Protein AF-A0AAV2UTB3-F1 (afdb_monomer_lite)

Sequence (80 aa):
MTQSDRIEKLLVLLTIAFCWAHKTGEWRHVQKAIKIKKHGRKGVSFFRYGLDLLRDAALNGCQFIHILSPIYLGFCALVA

Radius of gyration: 15.54 Å; chains: 1; bounding box: 42×27×46 Å

Foldseek 3Di:
DPPVVVVVVVVVVVVVVQVQLLVQLVVVCVVPNQDQDPVRHGPDDSSVSSVVVVVCCVVVVDCPVVSVVVVVVVVVVVVD

Organism: NCBI:txid91891

pLDDT: mean 73.41, std 12.67, range [45.47, 91.19]

Structure (mmCIF, N/CA/C/O backbone):
data_AF-A0AAV2UTB3-F1
#
_entry.id   AF-A0AAV2UTB3-F1
#
loop_
_atom_site.group_PDB
_atom_site.id
_atom_site.type_symbol
_atom_site.label_atom_id
_atom_site.label_alt_id
_atom_site.label_comp_id
_atom_site.label_asym_id
_atom_site.label_entity_id
_atom_site.label_seq_id
_atom_site.pdbx_PDB_ins_code
_atom_site.Cartn_x
_atom_site.Cartn_y
_atom_site.Cartn_z
_atom_site.occupancy
_atom_site.B_iso_or_equiv
_atom_site.auth_seq_id
_atom_site.auth_comp_id
_atom_site.auth_asym_id
_atom_site.auth_atom_id
_atom_site.pdbx_PDB_model_num
ATOM 1 N N . MET A 1 1 ? -10.074 -4.715 32.527 1.00 45.47 1 MET A N 1
ATOM 2 C CA . MET A 1 1 ? -10.732 -5.454 31.431 1.00 45.47 1 MET A CA 1
ATOM 3 C C . MET A 1 1 ? -10.324 -4.814 30.118 1.00 45.47 1 MET A C 1
ATOM 5 O O . MET A 1 1 ? -10.623 -3.648 29.891 1.00 45.47 1 MET A O 1
ATOM 9 N N . THR A 1 2 ? -9.536 -5.521 29.318 1.00 60.88 2 THR A N 1
ATOM 10 C CA . THR A 1 2 ? -9.150 -5.116 27.962 1.00 60.88 2 THR A CA 1
ATOM 11 C C . THR A 1 2 ? -10.410 -4.991 27.103 1.00 60.88 2 THR A C 1
ATOM 13 O O . THR A 1 2 ? -11.241 -5.890 27.097 1.00 60.88 2 THR A O 1
ATOM 16 N N . GLN A 1 3 ? -10.591 -3.853 26.430 1.00 75.56 3 GLN A N 1
ATOM 17 C CA . GLN A 1 3 ? -11.764 -3.590 25.587 1.00 75.56 3 GLN A CA 1
ATOM 18 C C . GLN A 1 3 ? -11.627 -4.357 24.263 1.00 75.56 3 GLN A C 1
ATOM 20 O O . GLN A 1 3 ? -11.137 -3.810 23.271 1.00 75.56 3 GLN A O 1
ATOM 25 N N . SER A 1 4 ? -12.017 -5.632 24.273 1.00 82.38 4 SER A N 1
ATOM 26 C CA . SER A 1 4 ? -11.939 -6.580 23.151 1.00 82.38 4 SER A CA 1
ATOM 27 C C . SER A 1 4 ? -12.555 -6.020 21.866 1.00 82.38 4 SER A C 1
ATOM 29 O O . SER A 1 4 ? -11.933 -6.079 20.807 1.00 82.38 4 SER A O 1
ATOM 31 N N . ASP A 1 5 ? -13.709 -5.360 21.982 1.00 84.31 5 ASP A N 1
ATOM 32 C CA . ASP A 1 5 ? -14.481 -4.826 20.850 1.00 84.31 5 ASP A CA 1
ATOM 33 C C . ASP A 1 5 ? -13.716 -3.768 20.046 1.00 84.31 5 ASP A C 1
ATOM 35 O O . ASP A 1 5 ? -13.915 -3.593 18.842 1.00 84.31 5 ASP A O 1
ATOM 39 N N . ARG A 1 6 ? -12.830 -3.015 20.707 1.00 83.94 6 ARG A N 1
ATOM 40 C CA . ARG A 1 6 ? -12.001 -2.008 20.031 1.00 83.94 6 ARG A CA 1
ATOM 41 C C . ARG A 1 6 ? -10.884 -2.666 19.237 1.00 83.94 6 ARG A C 1
ATOM 43 O O . ARG A 1 6 ? -10.575 -2.206 18.142 1.00 83.94 6 ARG A O 1
ATOM 50 N N . ILE A 1 7 ? -10.293 -3.728 19.782 1.00 89.06 7 ILE A N 1
ATOM 51 C CA . ILE A 1 7 ? -9.237 -4.491 19.111 1.00 89.06 7 ILE A CA 1
ATOM 52 C C . ILE A 1 7 ? -9.813 -5.207 17.889 1.00 89.06 7 ILE A C 1
ATOM 54 O O . ILE A 1 7 ? -9.198 -5.166 16.827 1.00 89.06 7 ILE A O 1
ATOM 58 N N . GLU A 1 8 ? -11.010 -5.779 18.007 1.00 89.69 8 GLU A N 1
ATOM 59 C CA . GLU A 1 8 ? -11.710 -6.420 16.892 1.00 89.69 8 GLU A CA 1
ATOM 60 C C . GLU A 1 8 ? -11.952 -5.439 15.739 1.00 89.69 8 GLU A C 1
ATOM 62 O O . GLU A 1 8 ? -11.542 -5.694 14.607 1.00 89.69 8 GLU A O 1
ATOM 67 N N . LYS A 1 9 ? -12.523 -4.263 16.026 1.00 88.00 9 LYS A N 1
ATOM 68 C CA . LYS A 1 9 ? -12.769 -3.233 15.003 1.00 88.00 9 LYS A CA 1
ATOM 69 C C . LYS A 1 9 ? -11.479 -2.767 14.328 1.00 88.00 9 LYS A C 1
ATOM 71 O O . LYS A 1 9 ? -11.448 -2.595 13.111 1.00 88.00 9 LYS A O 1
ATOM 76 N N . LEU A 1 10 ? -10.404 -2.590 15.098 1.00 91.19 10 LEU A N 1
ATOM 77 C CA . LEU A 1 10 ? -9.094 -2.233 14.552 1.00 91.19 10 LEU A CA 1
ATOM 78 C C . LEU A 1 10 ? -8.520 -3.346 13.670 1.00 91.19 10 LEU A C 1
ATOM 80 O O . LEU A 1 10 ? -7.964 -3.044 12.618 1.00 91.19 10 LEU A O 1
ATOM 84 N N . LEU A 1 11 ? -8.678 -4.612 14.058 1.00 90.44 11 LEU A N 1
ATOM 85 C CA . LEU A 1 11 ? -8.236 -5.759 13.266 1.00 90.44 11 LEU A CA 1
ATOM 86 C C . LEU A 1 11 ? -9.011 -5.886 11.957 1.00 90.44 11 LEU A C 1
ATOM 88 O O . LEU A 1 11 ? -8.397 -6.144 10.922 1.00 90.44 11 LEU A O 1
ATOM 92 N N . VAL A 1 12 ? -10.326 -5.666 11.973 1.00 90.12 12 VAL A N 1
ATOM 93 C CA . VAL A 1 12 ? -11.151 -5.668 10.756 1.00 90.12 12 VAL A CA 1
ATOM 94 C C . VAL A 1 12 ? -10.663 -4.588 9.792 1.00 90.12 12 VAL A C 1
ATOM 96 O O . VAL A 1 12 ? -10.357 -4.882 8.636 1.00 90.12 12 VAL A O 1
ATOM 99 N N . LEU A 1 13 ? -10.495 -3.355 10.278 1.00 87.12 13 LEU A N 1
ATOM 100 C CA . LEU A 1 13 ? -9.980 -2.247 9.469 1.00 87.12 13 LEU A CA 1
ATOM 101 C C . LEU A 1 13 ? -8.560 -2.518 8.955 1.00 87.12 13 LEU A C 1
ATOM 103 O O . LEU A 1 13 ? -8.272 -2.274 7.782 1.00 87.12 13 LEU A O 1
ATOM 107 N N . LEU A 1 14 ? -7.687 -3.065 9.804 1.00 89.00 14 LEU A N 1
ATOM 108 C CA . LEU A 1 14 ? -6.323 -3.429 9.432 1.00 89.00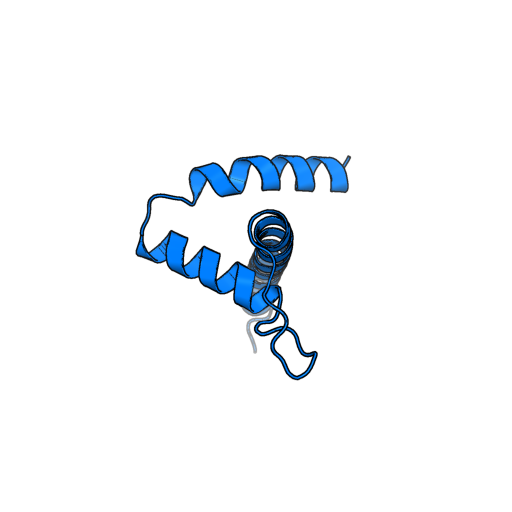 14 LEU A CA 1
ATOM 109 C C . LEU A 1 14 ? -6.315 -4.499 8.340 1.00 89.00 14 LEU A C 1
ATOM 111 O O . LEU A 1 14 ? -5.570 -4.369 7.376 1.00 89.00 14 LEU A O 1
ATOM 115 N N . THR A 1 15 ? -7.155 -5.526 8.462 1.00 89.38 15 THR A N 1
ATOM 116 C CA . THR A 1 15 ? -7.231 -6.637 7.503 1.00 89.38 15 THR A CA 1
ATOM 117 C C . THR A 1 15 ? -7.722 -6.154 6.143 1.00 89.38 15 THR A C 1
ATOM 119 O O . THR A 1 15 ? -7.133 -6.502 5.118 1.00 89.38 15 THR A O 1
ATOM 122 N N . ILE A 1 16 ? -8.737 -5.286 6.122 1.00 84.50 16 ILE A N 1
ATOM 123 C CA . ILE A 1 16 ? -9.233 -4.660 4.889 1.00 84.50 16 ILE A CA 1
ATOM 124 C C . ILE A 1 16 ? -8.128 -3.818 4.238 1.00 84.50 16 ILE A C 1
ATOM 126 O O . ILE A 1 16 ? -7.840 -3.987 3.050 1.00 84.50 16 ILE A O 1
ATOM 130 N N . ALA A 1 17 ? -7.451 -2.966 5.014 1.00 83.12 17 ALA A N 1
ATOM 131 C CA . ALA A 1 17 ? -6.337 -2.159 4.519 1.00 83.12 17 ALA A CA 1
ATOM 132 C C . ALA A 1 17 ? -5.178 -3.028 3.993 1.00 83.12 17 ALA A C 1
ATOM 134 O O . ALA A 1 17 ? -4.567 -2.707 2.971 1.00 83.12 17 ALA A O 1
ATOM 135 N N . PHE A 1 18 ? -4.896 -4.155 4.650 1.00 83.62 18 PHE A N 1
ATOM 136 C CA . PHE A 1 18 ? -3.841 -5.084 4.254 1.00 83.62 18 PHE A CA 1
ATOM 137 C C . PHE A 1 18 ? -4.171 -5.807 2.944 1.00 83.62 18 PHE A C 1
ATOM 139 O O . PHE A 1 18 ? -3.328 -5.879 2.046 1.00 83.62 18 PHE A O 1
ATOM 146 N N . CYS A 1 19 ? -5.410 -6.284 2.799 1.00 83.75 19 CYS A N 1
ATOM 147 C CA . CYS A 1 19 ? -5.902 -6.894 1.564 1.00 83.75 19 CYS A CA 1
ATOM 148 C C . CYS A 1 19 ? -5.816 -5.908 0.392 1.00 83.75 19 CYS A C 1
ATOM 150 O O . CYS A 1 19 ? -5.378 -6.262 -0.707 1.00 83.75 19 CYS A O 1
ATOM 152 N N . TRP A 1 20 ? -6.164 -4.647 0.644 1.00 79.62 20 TRP A N 1
ATOM 153 C CA . TRP A 1 20 ? -6.066 -3.590 -0.350 1.00 79.62 20 TRP A CA 1
ATOM 154 C C . TRP A 1 20 ? -4.618 -3.340 -0.774 1.00 79.62 20 TRP A C 1
ATOM 156 O O . TRP A 1 20 ? -4.323 -3.356 -1.969 1.00 79.62 20 TRP A O 1
ATOM 166 N N . ALA A 1 21 ? -3.705 -3.157 0.183 1.00 81.69 21 ALA A N 1
ATOM 167 C CA . ALA A 1 21 ? -2.285 -2.938 -0.094 1.00 81.69 21 ALA A CA 1
ATOM 168 C C . ALA A 1 21 ? -1.650 -4.103 -0.876 1.00 81.69 21 ALA A C 1
ATOM 170 O O . ALA A 1 21 ? -0.767 -3.891 -1.709 1.00 81.69 21 ALA A O 1
ATOM 171 N N . HIS A 1 22 ? -2.110 -5.336 -0.644 1.00 81.50 22 HIS A N 1
ATOM 172 C CA . HIS A 1 22 ? -1.663 -6.496 -1.410 1.00 81.50 22 HIS A CA 1
ATOM 173 C C . HIS A 1 22 ? -2.144 -6.442 -2.866 1.00 81.50 22 HIS A C 1
ATOM 175 O O . HIS A 1 22 ? -1.330 -6.521 -3.788 1.00 81.50 22 HIS A O 1
ATOM 181 N N . LYS A 1 23 ? -3.452 -6.246 -3.083 1.00 79.19 23 LYS A N 1
ATOM 182 C CA . LYS A 1 23 ? -4.051 -6.191 -4.427 1.00 79.19 23 LYS A CA 1
ATOM 183 C C . LYS A 1 23 ? -3.511 -5.027 -5.259 1.00 79.19 23 LYS A C 1
ATOM 185 O O . LYS A 1 23 ? -3.232 -5.201 -6.445 1.00 79.19 23 LYS A O 1
ATOM 190 N N . THR A 1 24 ? -3.296 -3.857 -4.652 1.00 77.62 24 THR A N 1
ATOM 191 C CA . THR A 1 24 ? -2.664 -2.721 -5.345 1.00 77.62 24 THR A CA 1
ATOM 192 C C . THR A 1 24 ? -1.207 -2.999 -5.686 1.00 77.62 24 THR A C 1
ATOM 194 O O . THR A 1 24 ? -0.754 -2.597 -6.756 1.00 77.62 24 THR A O 1
ATOM 197 N N . GLY A 1 25 ? -0.481 -3.715 -4.823 1.00 79.88 25 GLY A N 1
ATOM 198 C CA . GLY A 1 25 ? 0.881 -4.170 -5.092 1.00 79.88 25 GLY A CA 1
ATOM 199 C C . GLY A 1 25 ? 0.965 -5.112 -6.296 1.00 79.88 25 GLY A C 1
ATOM 200 O O . GLY A 1 25 ? 1.852 -4.942 -7.136 1.00 79.88 25 GLY A O 1
ATOM 201 N N . GLU A 1 26 ? 0.026 -6.055 -6.420 1.00 79.69 26 GLU A N 1
ATOM 202 C CA . GLU A 1 26 ? -0.088 -6.954 -7.580 1.00 79.69 26 GLU A CA 1
ATOM 203 C C . GLU A 1 26 ? -0.423 -6.185 -8.863 1.00 79.69 26 GLU A C 1
ATOM 205 O O . GLU A 1 26 ? 0.289 -6.307 -9.860 1.00 79.69 26 GLU A O 1
ATOM 210 N N . TRP A 1 27 ? -1.445 -5.324 -8.836 1.00 78.38 27 TRP A N 1
ATOM 211 C CA . TRP A 1 27 ? -1.818 -4.512 -9.999 1.00 78.38 27 TRP A CA 1
ATOM 212 C C . TRP A 1 27 ? -0.677 -3.593 -10.449 1.00 78.38 27 TRP A C 1
ATOM 214 O O . TRP A 1 27 ? -0.351 -3.502 -11.636 1.00 78.38 27 TRP A O 1
ATOM 224 N N . ARG A 1 28 ? -0.008 -2.937 -9.496 1.00 75.44 28 ARG A N 1
ATOM 225 C CA . ARG A 1 28 ? 1.126 -2.065 -9.797 1.00 75.44 28 ARG A CA 1
ATOM 226 C C . ARG A 1 28 ? 2.299 -2.861 -10.355 1.00 75.44 28 ARG A C 1
ATOM 228 O O . ARG A 1 28 ? 3.011 -2.322 -11.191 1.00 75.44 28 ARG A O 1
ATOM 235 N N . HIS A 1 29 ? 2.492 -4.114 -9.941 1.00 79.06 29 HIS A N 1
ATOM 236 C CA . HIS A 1 29 ? 3.518 -4.988 -10.510 1.00 79.06 29 HIS A CA 1
ATOM 237 C C . HIS A 1 29 ? 3.261 -5.302 -11.988 1.00 79.06 29 HIS A C 1
ATOM 239 O O . HIS A 1 29 ? 4.216 -5.335 -12.762 1.00 79.06 29 HIS A O 1
ATOM 245 N N . VAL A 1 30 ? 1.995 -5.467 -12.387 1.00 77.62 30 VAL A N 1
ATOM 246 C CA . VAL A 1 30 ? 1.608 -5.636 -13.799 1.00 77.62 30 VAL A CA 1
ATOM 247 C C . VAL A 1 30 ? 1.930 -4.375 -14.609 1.00 77.62 30 VAL A C 1
ATOM 249 O O . VAL A 1 30 ? 2.492 -4.467 -15.694 1.00 77.62 30 VAL A O 1
ATOM 252 N N . GLN A 1 31 ? 1.627 -3.191 -14.070 1.00 74.44 31 GLN A N 1
ATOM 253 C CA . GLN A 1 31 ? 1.875 -1.910 -14.751 1.00 74.44 31 GLN A CA 1
ATOM 254 C C . GLN A 1 31 ? 3.359 -1.510 -14.763 1.00 74.44 31 GLN A C 1
ATOM 256 O O . GLN A 1 31 ? 3.867 -0.929 -15.720 1.00 74.44 31 GLN A O 1
ATOM 261 N N . LYS A 1 32 ? 4.070 -1.787 -13.671 1.00 76.00 32 LYS A N 1
ATOM 262 C CA . LYS A 1 32 ? 5.480 -1.464 -13.478 1.00 76.00 32 LYS A CA 1
ATOM 263 C C . 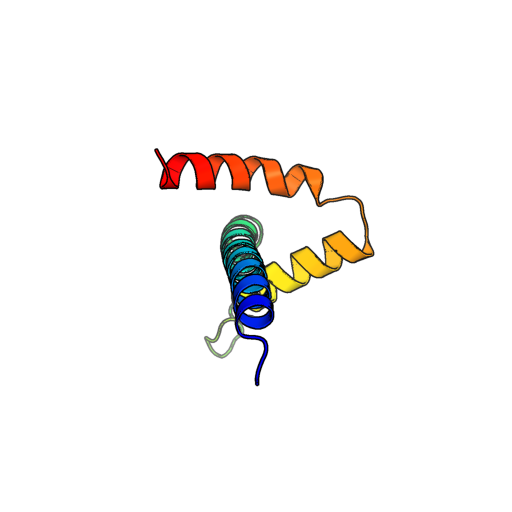LYS A 1 32 ? 6.130 -2.595 -12.695 1.00 76.00 32 LYS A C 1
ATOM 265 O O . LYS A 1 32 ? 6.085 -2.651 -11.467 1.00 76.00 32 LYS A O 1
ATOM 270 N N . ALA A 1 33 ? 6.768 -3.494 -13.434 1.00 77.44 33 ALA A N 1
ATOM 271 C CA . ALA A 1 33 ? 7.424 -4.648 -12.848 1.00 77.44 33 ALA A CA 1
ATOM 272 C C . ALA A 1 33 ? 8.452 -4.228 -11.784 1.00 77.44 33 ALA A C 1
ATOM 274 O O . ALA A 1 33 ? 9.253 -3.300 -11.961 1.00 77.44 33 ALA A O 1
ATOM 275 N N . ILE A 1 34 ? 8.441 -4.946 -10.661 1.00 79.62 34 ILE A N 1
ATOM 276 C CA . ILE A 1 34 ? 9.428 -4.769 -9.595 1.00 79.62 34 ILE A CA 1
ATOM 277 C C . ILE A 1 34 ? 10.768 -5.247 -10.146 1.00 79.62 34 ILE A C 1
ATOM 279 O O . ILE A 1 34 ? 10.940 -6.432 -10.430 1.00 79.62 34 ILE A O 1
ATOM 283 N N . LYS A 1 35 ? 11.730 -4.327 -10.275 1.00 75.06 35 LYS A N 1
ATOM 284 C CA . LYS A 1 35 ? 13.077 -4.667 -10.739 1.00 75.06 35 LYS A CA 1
ATOM 285 C C . LYS A 1 35 ? 13.712 -5.688 -9.793 1.00 75.06 35 LYS A C 1
ATOM 287 O O . LYS A 1 35 ? 13.853 -5.450 -8.587 1.00 75.06 35 LYS A O 1
ATOM 292 N N . ILE A 1 36 ? 14.114 -6.819 -10.360 1.00 77.50 36 ILE A N 1
ATOM 293 C CA . ILE A 1 36 ? 14.967 -7.793 -9.688 1.00 77.50 36 ILE A CA 1
ATOM 294 C C . ILE A 1 36 ? 16.389 -7.239 -9.760 1.00 77.50 36 ILE A C 1
ATOM 296 O O . ILE A 1 36 ? 16.890 -6.894 -10.830 1.00 77.50 36 ILE A O 1
ATOM 300 N N . LYS A 1 37 ? 17.013 -7.053 -8.598 1.00 77.88 37 LYS A N 1
ATOM 301 C CA . LYS A 1 37 ? 18.377 -6.519 -8.507 1.00 77.88 37 LYS A CA 1
ATOM 302 C C . LYS A 1 37 ? 19.387 -7.603 -8.919 1.00 77.88 37 LYS A C 1
ATOM 304 O O . LYS A 1 37 ? 19.063 -8.785 -8.897 1.00 77.88 37 LYS A O 1
ATOM 309 N N . LYS A 1 38 ? 20.636 -7.209 -9.211 1.00 74.69 38 LYS A N 1
ATOM 310 C CA . LYS A 1 38 ? 21.717 -8.100 -9.698 1.00 74.69 38 LYS A CA 1
ATOM 311 C C . LYS A 1 38 ? 21.947 -9.366 -8.850 1.00 74.69 38 LYS A C 1
ATOM 313 O O . LYS A 1 38 ? 22.370 -10.379 -9.375 1.00 74.69 38 LYS A O 1
ATOM 318 N N . HIS A 1 39 ? 21.615 -9.325 -7.562 1.00 77.12 39 HIS A N 1
ATOM 319 C CA . HIS A 1 39 ? 21.695 -10.446 -6.617 1.00 77.12 39 HIS A CA 1
ATOM 320 C C . HIS A 1 39 ? 20.430 -11.347 -6.579 1.00 77.12 39 HIS A C 1
ATOM 322 O O . HIS A 1 39 ? 20.128 -11.944 -5.551 1.00 77.12 39 HIS A O 1
ATOM 328 N N . GLY A 1 40 ? 19.601 -11.369 -7.629 1.00 74.19 40 GLY A N 1
ATOM 329 C CA . GLY A 1 40 ? 18.448 -12.282 -7.785 1.00 74.19 40 GLY A CA 1
ATOM 330 C C . GLY A 1 40 ? 17.210 -11.991 -6.920 1.00 74.19 40 GLY A C 1
ATOM 331 O O . GLY A 1 40 ? 16.123 -12.495 -7.186 1.00 74.19 40 GLY A O 1
ATOM 332 N N . ARG A 1 41 ? 17.331 -11.143 -5.895 1.00 72.19 41 ARG A N 1
ATOM 333 C CA . ARG A 1 41 ? 16.223 -10.790 -4.994 1.00 72.19 41 ARG A CA 1
ATOM 334 C C . ARG A 1 41 ? 15.400 -9.599 -5.504 1.00 72.19 41 ARG A C 1
ATOM 336 O O . ARG A 1 41 ? 15.961 -8.611 -5.994 1.00 72.19 41 ARG A O 1
ATOM 343 N N . LYS A 1 42 ? 14.070 -9.669 -5.345 1.00 72.56 42 LYS A N 1
ATOM 344 C CA . LYS A 1 42 ? 13.150 -8.546 -5.612 1.00 72.56 42 LYS A CA 1
ATOM 345 C C . LYS A 1 42 ? 13.575 -7.333 -4.781 1.00 72.56 42 LYS A C 1
ATOM 347 O O . LYS A 1 42 ? 13.849 -7.467 -3.590 1.00 72.56 42 LYS A O 1
ATOM 352 N N . GLY A 1 43 ? 13.650 -6.158 -5.407 1.00 73.19 43 GLY A N 1
ATOM 353 C CA . GLY A 1 43 ? 14.089 -4.936 -4.727 1.00 73.19 43 GLY A CA 1
ATOM 354 C C . GLY A 1 43 ? 13.155 -4.476 -3.601 1.00 73.19 43 GLY A C 1
ATOM 355 O O . GLY A 1 43 ? 13.631 -3.851 -2.658 1.00 73.19 43 GLY A O 1
ATOM 356 N N . VAL A 1 44 ? 11.863 -4.809 -3.695 1.00 78.75 44 VAL A N 1
ATOM 357 C CA . VAL A 1 44 ? 10.808 -4.506 -2.717 1.00 78.75 44 VAL A CA 1
ATOM 358 C C . VAL A 1 44 ? 9.790 -5.654 -2.663 1.00 78.75 44 VAL A C 1
ATOM 360 O O . VAL A 1 44 ? 9.612 -6.374 -3.646 1.00 78.75 44 VAL A O 1
ATOM 363 N N . SER A 1 45 ? 9.130 -5.837 -1.514 1.00 80.56 45 SER A N 1
ATOM 364 C CA . SER A 1 45 ? 7.985 -6.753 -1.376 1.00 80.56 45 SER A CA 1
ATOM 365 C C . SER A 1 45 ? 6.730 -6.150 -2.018 1.00 80.56 45 SER A C 1
ATOM 367 O O . SER A 1 45 ? 6.600 -4.927 -2.052 1.00 80.56 45 SER A O 1
ATOM 369 N N . PHE A 1 46 ? 5.786 -6.987 -2.4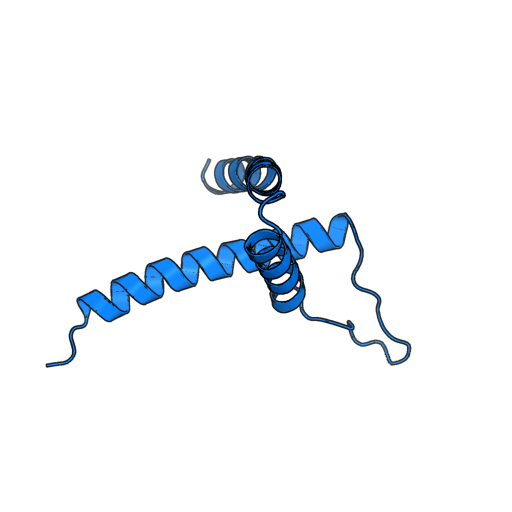66 1.00 76.75 46 PHE A N 1
ATOM 370 C CA . PHE A 1 46 ? 4.503 -6.542 -3.028 1.00 76.75 46 PHE A CA 1
ATOM 371 C C . PHE A 1 46 ? 3.718 -5.648 -2.062 1.00 76.75 46 PHE A C 1
ATOM 373 O O . PHE A 1 46 ? 3.198 -4.620 -2.480 1.00 76.75 46 PHE A O 1
ATOM 380 N N . PHE A 1 47 ? 3.728 -5.968 -0.762 1.00 77.69 47 PHE A N 1
ATOM 381 C CA . PHE A 1 47 ? 3.089 -5.139 0.264 1.00 77.69 47 PHE A CA 1
ATOM 382 C C . PHE A 1 47 ? 3.718 -3.743 0.356 1.00 77.69 47 PHE A C 1
ATOM 384 O O . PHE A 1 47 ? 3.012 -2.742 0.344 1.00 77.69 47 PHE A O 1
ATOM 391 N N . ARG A 1 48 ? 5.058 -3.663 0.396 1.00 80.69 48 ARG A N 1
ATOM 392 C CA . ARG A 1 48 ? 5.775 -2.377 0.434 1.00 80.69 48 ARG A CA 1
ATOM 393 C C . ARG A 1 48 ? 5.494 -1.569 -0.833 1.00 80.69 48 ARG A C 1
ATOM 395 O O . ARG A 1 48 ? 5.287 -0.371 -0.756 1.00 80.69 48 ARG A O 1
ATOM 402 N N . TYR A 1 49 ? 5.429 -2.252 -1.971 1.00 83.06 49 TYR A N 1
ATOM 403 C CA . TYR A 1 49 ? 5.164 -1.645 -3.266 1.00 83.06 49 TYR A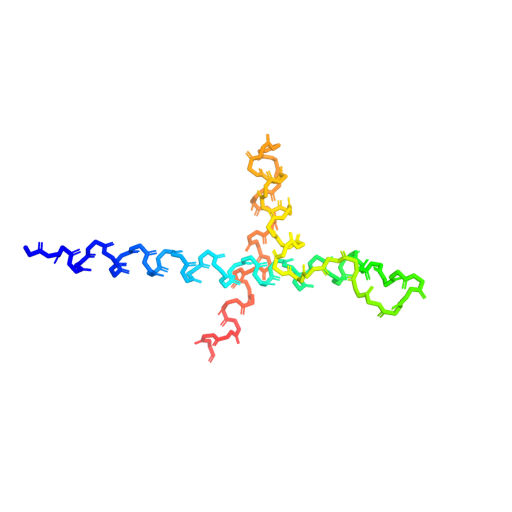 CA 1
ATOM 404 C C . TYR A 1 49 ? 3.747 -1.062 -3.379 1.00 83.06 49 TYR A C 1
ATOM 406 O O . TYR A 1 49 ? 3.578 0.052 -3.871 1.00 83.06 49 TYR A O 1
ATOM 414 N N . GLY A 1 50 ? 2.737 -1.783 -2.882 1.00 81.38 50 GLY A N 1
ATOM 415 C CA . GLY A 1 50 ? 1.367 -1.278 -2.782 1.00 81.38 50 GLY A CA 1
ATOM 416 C C . GLY A 1 50 ? 1.215 -0.169 -1.737 1.00 81.38 50 GLY A C 1
ATOM 417 O O . GLY A 1 50 ? 0.493 0.798 -1.975 1.00 81.38 50 GLY A O 1
ATOM 418 N N . LEU A 1 51 ? 1.936 -0.259 -0.613 1.00 81.94 51 LEU A N 1
ATOM 419 C CA . LEU A 1 51 ? 1.935 0.764 0.436 1.00 81.94 51 LEU A CA 1
ATOM 420 C C . LEU A 1 51 ? 2.594 2.073 -0.019 1.00 81.94 51 LEU A C 1
ATOM 422 O O . LEU A 1 51 ? 2.076 3.138 0.294 1.00 81.94 51 LEU A O 1
ATOM 426 N N . ASP A 1 52 ? 3.694 2.014 -0.773 1.00 83.94 52 ASP A N 1
ATOM 427 C CA . ASP A 1 52 ? 4.327 3.209 -1.348 1.00 83.94 52 ASP A CA 1
ATOM 428 C C . ASP A 1 52 ? 3.365 3.924 -2.308 1.00 83.94 52 ASP A C 1
ATOM 430 O O . ASP A 1 52 ? 3.232 5.142 -2.253 1.00 83.94 52 ASP A O 1
ATOM 434 N N . LEU A 1 53 ? 2.606 3.171 -3.112 1.00 78.56 53 LEU A N 1
ATOM 435 C CA . LEU A 1 53 ? 1.563 3.739 -3.970 1.00 78.56 53 LEU A CA 1
ATOM 436 C C . LEU A 1 53 ? 0.433 4.387 -3.155 1.00 78.56 53 LEU A C 1
ATOM 438 O O . LEU A 1 53 ? -0.028 5.472 -3.498 1.00 78.56 53 LEU A O 1
ATOM 442 N N . LEU A 1 54 ? -0.012 3.729 -2.080 1.00 79.31 54 LEU A N 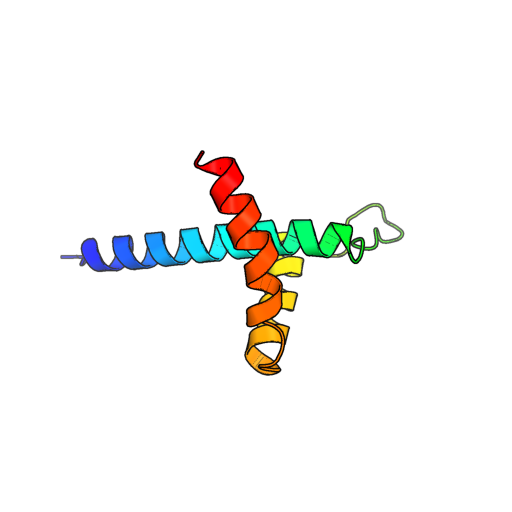1
ATOM 443 C CA . LEU A 1 54 ? -1.009 4.273 -1.152 1.00 79.31 54 LEU A CA 1
ATOM 444 C C . LEU A 1 54 ? -0.510 5.558 -0.485 1.00 79.31 54 LEU A C 1
ATOM 446 O O . LEU A 1 54 ? -1.265 6.521 -0.368 1.00 79.31 54 LEU A O 1
ATOM 450 N N . ARG A 1 55 ? 0.763 5.592 -0.088 1.00 83.75 55 ARG A N 1
ATOM 451 C CA . ARG A 1 55 ? 1.416 6.764 0.497 1.00 83.75 55 ARG A CA 1
ATOM 452 C C . ARG A 1 55 ? 1.488 7.911 -0.505 1.00 83.75 55 ARG A C 1
ATOM 454 O O . ARG A 1 55 ? 1.109 9.027 -0.163 1.00 83.75 55 ARG A O 1
ATOM 461 N N . ASP A 1 56 ? 1.920 7.637 -1.730 1.00 82.56 56 ASP A N 1
ATOM 462 C CA . ASP A 1 56 ? 1.962 8.633 -2.799 1.00 82.56 56 ASP A CA 1
ATOM 463 C C . ASP A 1 56 ? 0.557 9.150 -3.127 1.00 82.56 56 ASP A C 1
ATOM 465 O O . ASP A 1 56 ? 0.382 10.348 -3.336 1.00 82.56 56 ASP A O 1
ATOM 469 N N . ALA A 1 57 ? -0.458 8.284 -3.126 1.00 78.81 57 ALA A N 1
ATOM 470 C CA . ALA A 1 57 ? -1.844 8.686 -3.343 1.00 78.81 57 ALA A CA 1
ATOM 471 C C . ALA A 1 57 ? -2.391 9.549 -2.193 1.00 78.81 57 ALA A C 1
ATOM 473 O O . ALA A 1 57 ? -3.098 10.519 -2.456 1.00 78.81 57 ALA A O 1
ATOM 474 N N . ALA A 1 58 ? -2.047 9.232 -0.941 1.00 78.94 58 ALA A N 1
ATOM 475 C CA . ALA A 1 58 ? -2.471 9.991 0.234 1.00 78.94 58 ALA A CA 1
ATOM 476 C C . ALA A 1 58 ? -1.796 11.369 0.324 1.00 78.94 58 ALA A C 1
ATOM 478 O O . ALA A 1 58 ? -2.445 12.342 0.695 1.00 78.94 58 ALA A O 1
ATOM 479 N N . LEU A 1 59 ? -0.510 11.461 -0.031 1.00 80.38 59 LEU A N 1
ATOM 480 C CA . LEU A 1 59 ? 0.251 12.713 0.020 1.00 80.38 59 LEU A CA 1
ATOM 481 C C . LEU A 1 59 ? -0.004 13.615 -1.192 1.00 80.38 59 LEU A C 1
ATOM 483 O O . LEU A 1 59 ? 0.025 14.833 -1.050 1.00 80.38 59 LEU A O 1
ATOM 487 N N . ASN A 1 60 ? -0.267 13.036 -2.368 1.00 75.31 60 ASN A N 1
ATOM 488 C CA . ASN A 1 60 ? -0.451 13.798 -3.607 1.00 75.31 60 ASN A CA 1
ATOM 489 C C . ASN A 1 60 ? -1.923 13.927 -4.046 1.00 75.31 60 ASN A C 1
ATOM 491 O O . ASN A 1 60 ? -2.182 14.517 -5.091 1.00 75.31 60 ASN A O 1
ATOM 495 N N . GLY A 1 61 ? -2.884 13.375 -3.290 1.00 57.94 61 GLY A N 1
ATOM 496 C CA . GLY A 1 61 ? -4.340 13.606 -3.379 1.00 57.94 61 GLY A CA 1
ATOM 497 C C . GLY A 1 61 ? -5.072 13.170 -4.664 1.00 57.94 61 GLY A C 1
ATOM 498 O O . GLY A 1 61 ? -6.267 12.895 -4.629 1.00 57.94 61 GLY A O 1
ATOM 499 N N . CYS A 1 62 ? -4.383 13.053 -5.799 1.00 53.56 62 CYS A N 1
ATOM 500 C CA . CYS A 1 62 ? -4.994 13.063 -7.135 1.00 53.56 62 CYS A CA 1
ATOM 501 C C . CYS A 1 62 ? -5.176 11.686 -7.808 1.00 53.56 62 CYS A C 1
ATOM 503 O O . CYS A 1 62 ? -5.569 11.628 -8.970 1.00 53.56 62 CYS A O 1
ATOM 505 N N . GLN A 1 63 ? -4.871 10.560 -7.150 1.00 56.03 63 GLN A N 1
ATOM 506 C CA . GLN A 1 63 ? -4.875 9.229 -7.805 1.00 56.03 63 GLN A CA 1
ATOM 507 C C . GLN A 1 63 ? -5.783 8.180 -7.145 1.00 56.03 63 GLN A C 1
ATOM 509 O O . GLN A 1 63 ? -5.970 7.096 -7.697 1.00 56.03 63 GLN A O 1
ATOM 514 N N . PHE A 1 64 ? -6.388 8.485 -5.995 1.00 56.66 64 PHE A N 1
ATOM 515 C CA . PHE A 1 64 ? -7.123 7.495 -5.200 1.00 56.66 64 PHE A CA 1
ATOM 516 C C . PHE A 1 64 ? -8.413 6.997 -5.887 1.00 56.66 64 PHE A C 1
ATOM 518 O O . PHE A 1 64 ? -8.749 5.818 -5.801 1.00 56.66 64 PHE A O 1
ATOM 525 N N . ILE A 1 65 ? -9.095 7.868 -6.641 1.00 52.06 65 ILE A N 1
ATOM 526 C CA . ILE A 1 65 ? -10.394 7.570 -7.274 1.00 52.06 65 ILE A CA 1
ATOM 527 C C . ILE A 1 65 ? -10.244 6.634 -8.489 1.00 52.06 65 ILE A C 1
ATOM 529 O O . ILE A 1 65 ? -11.082 5.763 -8.706 1.00 52.06 65 ILE A O 1
ATOM 533 N N . HIS A 1 66 ? -9.149 6.736 -9.251 1.00 54.78 66 HIS A N 1
ATOM 534 C CA . HIS A 1 66 ? -8.930 5.902 -10.444 1.00 54.78 66 HIS A CA 1
ATOM 535 C C . HIS A 1 66 ? -8.389 4.498 -10.111 1.00 54.78 66 HIS A C 1
ATOM 537 O O . HIS A 1 66 ? -8.617 3.550 -10.859 1.00 54.78 66 HIS A O 1
ATOM 543 N N . ILE A 1 67 ? -7.705 4.349 -8.969 1.00 56.16 67 ILE A N 1
ATOM 544 C CA . ILE A 1 67 ? -7.186 3.067 -8.459 1.00 56.16 67 ILE A CA 1
ATOM 545 C C . ILE A 1 67 ? -8.318 2.170 -7.934 1.00 56.16 67 ILE A C 1
ATOM 547 O O . ILE A 1 67 ? -8.225 0.950 -8.019 1.00 56.16 67 ILE A O 1
ATOM 551 N N . LEU A 1 68 ? -9.407 2.764 -7.444 1.00 56.50 68 LEU A N 1
ATOM 552 C CA . LEU A 1 68 ? -10.575 2.067 -6.899 1.00 56.50 68 LEU A CA 1
ATOM 553 C C . LEU A 1 68 ? -11.427 1.336 -7.951 1.00 56.50 68 LEU A C 1
ATOM 555 O O . LEU A 1 68 ? -12.004 0.295 -7.643 1.00 56.50 68 LEU A O 1
ATOM 559 N N . SER A 1 69 ? -11.472 1.846 -9.185 1.00 56.47 69 SER A N 1
ATOM 560 C CA . SER A 1 69 ? -12.254 1.278 -10.298 1.00 56.47 69 SER A CA 1
ATOM 561 C C . SER A 1 69 ? -11.913 -0.197 -10.606 1.00 56.47 69 SER A C 1
ATOM 563 O O . SER A 1 69 ? -12.809 -1.044 -10.539 1.00 56.47 69 SER A O 1
ATOM 565 N N . PRO A 1 70 ? -10.640 -0.577 -10.841 1.00 57.53 70 PRO A N 1
ATOM 566 C CA . PRO A 1 70 ? -10.286 -1.980 -11.076 1.00 57.53 70 PRO A CA 1
ATOM 567 C C . PRO A 1 70 ? -10.348 -2.851 -9.808 1.00 57.53 70 PRO A C 1
ATOM 569 O O . PRO A 1 70 ? -10.485 -4.070 -9.908 1.00 57.53 70 PRO A O 1
ATOM 572 N N . ILE A 1 71 ? -10.270 -2.251 -8.614 1.00 57.84 71 ILE A N 1
ATOM 573 C CA . ILE A 1 71 ? -10.321 -2.968 -7.327 1.00 57.84 71 ILE A CA 1
ATOM 574 C C . ILE A 1 71 ? -11.753 -3.398 -6.997 1.00 57.84 71 ILE A C 1
ATOM 576 O O . ILE A 1 71 ? -11.951 -4.529 -6.557 1.00 57.84 71 ILE A O 1
ATOM 580 N N . TYR A 1 72 ? -12.749 -2.548 -7.272 1.00 55.78 72 TYR A N 1
ATOM 581 C CA . TYR A 1 72 ? -14.164 -2.915 -7.150 1.00 55.78 72 TYR A CA 1
ATOM 582 C C . TYR A 1 72 ? -14.540 -4.052 -8.108 1.00 55.78 72 TYR A C 1
ATOM 584 O O . TYR A 1 72 ? -15.227 -4.983 -7.697 1.00 55.78 72 TYR A O 1
ATOM 592 N N . LEU A 1 73 ? -14.034 -4.033 -9.348 1.00 56.94 73 LEU A N 1
ATOM 593 C CA . LEU A 1 73 ? -14.294 -5.096 -10.327 1.00 56.94 73 LEU A CA 1
ATOM 594 C C . LEU A 1 73 ? -13.671 -6.440 -9.902 1.00 56.94 73 LEU A C 1
ATOM 596 O O . LEU A 1 73 ? -14.306 -7.485 -10.025 1.00 56.94 73 LEU A O 1
ATOM 600 N N . GLY A 1 74 ? -12.459 -6.415 -9.338 1.00 58.53 74 GLY A N 1
ATOM 601 C CA . GLY A 1 74 ? -11.793 -7.611 -8.812 1.00 58.53 74 GLY A CA 1
ATOM 602 C C . GLY A 1 74 ? -12.407 -8.156 -7.517 1.00 58.53 74 GLY A C 1
ATOM 603 O O . GLY A 1 74 ? -12.384 -9.364 -7.302 1.00 58.53 74 GLY A O 1
ATOM 604 N N . PHE A 1 75 ? -12.971 -7.296 -6.664 1.00 56.34 75 PHE A N 1
ATOM 605 C CA . PHE A 1 75 ? -13.707 -7.722 -5.469 1.00 56.34 75 PHE A CA 1
ATOM 606 C C . PHE A 1 75 ? -15.076 -8.314 -5.837 1.00 56.34 75 PHE A C 1
ATOM 608 O O . PHE A 1 75 ? -15.475 -9.324 -5.268 1.00 56.34 75 PHE A O 1
ATOM 615 N N . CYS A 1 76 ? -15.752 -7.751 -6.845 1.00 50.06 76 CYS A N 1
ATOM 616 C CA . CYS A 1 76 ? -17.009 -8.287 -7.372 1.00 5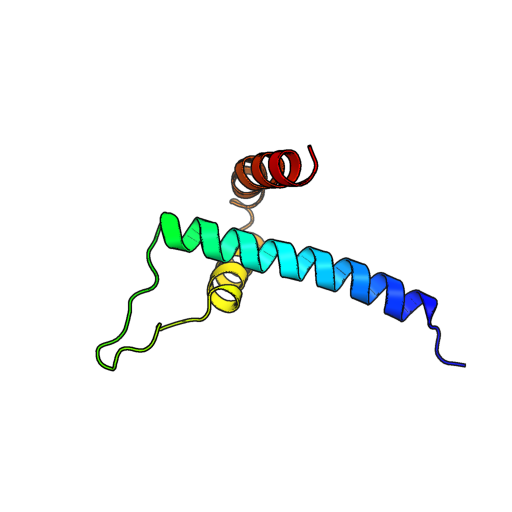0.06 76 CYS A CA 1
ATOM 617 C C . CYS A 1 76 ? -16.819 -9.689 -7.984 1.00 50.06 76 CYS A C 1
ATOM 619 O O . CYS A 1 76 ? -17.627 -10.572 -7.733 1.00 50.06 76 CYS A O 1
ATOM 621 N N . ALA A 1 77 ? -15.706 -9.933 -8.685 1.00 48.91 77 ALA A N 1
ATOM 622 C CA . ALA A 1 77 ? -15.376 -11.244 -9.261 1.00 48.91 77 ALA A CA 1
ATOM 623 C C . ALA A 1 77 ? -14.879 -12.303 -8.250 1.00 48.91 77 ALA A C 1
ATOM 625 O O . ALA A 1 77 ? -14.746 -13.465 -8.613 1.00 48.91 77 ALA A O 1
ATOM 626 N N . LEU A 1 78 ? -14.548 -11.915 -7.013 1.00 46.31 78 LEU A N 1
ATOM 627 C CA . LEU A 1 78 ? -14.142 -12.845 -5.946 1.00 46.31 78 LEU A CA 1
ATOM 628 C C . LEU A 1 78 ? -15.314 -13.208 -5.012 1.00 46.31 78 LEU A C 1
ATOM 630 O O . LEU A 1 78 ? -15.193 -14.129 -4.209 1.00 46.31 78 LEU A O 1
ATOM 634 N N . VAL A 1 79 ? -16.410 -12.444 -5.076 1.00 51.69 79 VAL A N 1
ATOM 635 C CA . VAL A 1 79 ? -17.592 -12.571 -4.203 1.00 51.69 79 VAL A CA 1
ATOM 636 C C . VAL A 1 79 ? -18.842 -13.043 -4.971 1.00 51.69 79 VAL A C 1
ATOM 638 O O . VAL A 1 79 ? -19.799 -13.471 -4.332 1.00 51.69 79 VAL A O 1
ATOM 641 N N . ALA A 1 80 ? -18.838 -13.000 -6.309 1.00 47.50 80 ALA A N 1
ATOM 642 C CA . ALA A 1 80 ? -19.844 -13.622 -7.181 1.00 47.50 80 ALA A CA 1
ATOM 643 C C . ALA A 1 80 ? -19.424 -15.041 -7.590 1.00 47.50 80 ALA A C 1
ATOM 645 O O . ALA A 1 80 ? -20.320 -15.911 -7.656 1.00 47.50 80 ALA A O 1
#

Secondary structure (DSSP, 8-state):
---HHHHHHHHHHHHHHHHHHHHHHHHHHHHS--PBPTTSSBSS-HHHHHHHHHHHHHHH-SSHHHHHHHHHHHHHHHH-